Protein AF-A0A964MVF1-F1 (afdb_monomer_lite)

Structure (mmCIF, N/CA/C/O backbone):
data_AF-A0A964MVF1-F1
#
_entry.id   AF-A0A964MVF1-F1
#
loop_
_atom_site.group_PDB
_atom_site.id
_atom_site.type_symbol
_atom_site.label_atom_id
_atom_site.label_alt_id
_atom_site.label_comp_id
_atom_site.label_asym_id
_atom_site.label_entity_id
_atom_site.label_seq_id
_atom_site.pdbx_PDB_ins_code
_atom_site.Cartn_x
_atom_site.Cartn_y
_atom_site.Cartn_z
_atom_site.occupancy
_atom_site.B_iso_or_equiv
_atom_site.auth_seq_id
_atom_site.auth_comp_id
_atom_site.auth_asym_id
_atom_site.auth_atom_id
_atom_site.pdbx_PDB_model_num
ATOM 1 N N . PRO A 1 1 ? 2.701 3.172 8.853 1.00 84.75 1 PRO A N 1
ATOM 2 C CA . PRO A 1 1 ? 2.253 3.731 7.546 1.00 84.75 1 PRO A CA 1
ATOM 3 C C . PRO A 1 1 ? 0.883 3.212 7.064 1.00 84.75 1 PRO A C 1
ATOM 5 O O . PRO A 1 1 ? 0.114 4.004 6.530 1.00 84.75 1 PRO A O 1
ATOM 8 N N . ARG A 1 2 ? 0.555 1.929 7.297 1.00 87.69 2 ARG A N 1
ATOM 9 C CA . ARG A 1 2 ? -0.675 1.262 6.821 1.00 87.69 2 ARG A CA 1
ATOM 10 C C . ARG A 1 2 ? -2.008 1.951 7.155 1.00 87.69 2 ARG A C 1
ATOM 12 O O . ARG A 1 2 ? -2.967 1.758 6.420 1.00 87.69 2 ARG A O 1
ATOM 19 N N . ASN A 1 3 ? -2.071 2.790 8.192 1.00 89.12 3 ASN A N 1
ATOM 20 C CA . ASN A 1 3 ? -3.300 3.482 8.620 1.00 89.12 3 ASN A CA 1
ATOM 21 C C . ASN A 1 3 ? -3.740 4.620 7.680 1.00 89.12 3 ASN A C 1
ATOM 23 O O . ASN A 1 3 ? -4.857 5.106 7.804 1.00 89.12 3 ASN A O 1
ATOM 27 N N . VAL A 1 4 ? -2.902 5.027 6.714 1.00 90.62 4 VAL A N 1
ATOM 28 C CA . VAL A 1 4 ? -3.271 6.014 5.681 1.00 90.62 4 VAL A CA 1
ATOM 29 C C . VAL A 1 4 ? -2.957 5.445 4.285 1.00 90.62 4 VAL A C 1
ATOM 31 O O . VAL A 1 4 ? -1.975 5.863 3.662 1.00 90.62 4 VAL A O 1
ATOM 34 N N . PRO A 1 5 ? -3.768 4.490 3.772 1.00 92.12 5 PRO A N 1
ATOM 35 C CA . PRO A 1 5 ? -3.443 3.704 2.577 1.00 92.12 5 PRO A CA 1
ATOM 36 C C . PRO A 1 5 ? -3.130 4.548 1.342 1.00 92.12 5 PRO A C 1
ATOM 38 O O . PRO A 1 5 ? -2.157 4.282 0.645 1.00 92.12 5 PRO A O 1
ATOM 41 N N . ASN A 1 6 ? -3.922 5.594 1.085 1.00 92.25 6 ASN A N 1
ATOM 42 C CA . ASN A 1 6 ? -3.737 6.441 -0.095 1.00 92.25 6 ASN A CA 1
ATOM 43 C C . ASN A 1 6 ? -2.437 7.253 -0.025 1.00 92.25 6 ASN A C 1
ATOM 45 O O . ASN A 1 6 ? -1.729 7.342 -1.021 1.00 92.25 6 ASN A O 1
ATOM 49 N N . ARG A 1 7 ? -2.078 7.790 1.149 1.00 92.88 7 ARG A N 1
ATOM 50 C CA . ARG A 1 7 ? -0.810 8.515 1.335 1.00 92.88 7 ARG A CA 1
ATOM 51 C C . ARG A 1 7 ? 0.385 7.587 1.143 1.00 92.88 7 ARG A C 1
ATOM 53 O O . ARG A 1 7 ? 1.352 7.964 0.492 1.00 92.88 7 ARG A O 1
ATOM 60 N N . THR A 1 8 ? 0.318 6.375 1.690 1.00 94.44 8 THR A N 1
ATOM 61 C CA . THR A 1 8 ? 1.378 5.377 1.508 1.00 94.44 8 THR A CA 1
ATOM 62 C C . THR A 1 8 ? 1.493 4.950 0.048 1.00 94.44 8 THR A C 1
ATOM 64 O O . THR A 1 8 ? 2.598 4.927 -0.480 1.00 94.44 8 THR A O 1
ATOM 67 N N . ALA A 1 9 ? 0.373 4.703 -0.630 1.00 94.81 9 ALA A N 1
ATOM 68 C CA . ALA A 1 9 ? 0.359 4.364 -2.048 1.00 94.81 9 ALA A CA 1
ATOM 69 C C . ALA A 1 9 ? 0.922 5.492 -2.929 1.00 94.81 9 ALA A C 1
ATOM 71 O O . ALA A 1 9 ? 1.708 5.209 -3.830 1.00 94.81 9 ALA A O 1
ATOM 72 N N . LEU A 1 10 ? 0.598 6.760 -2.645 1.00 95.81 10 LEU A N 1
ATOM 73 C CA . LEU A 1 10 ? 1.204 7.913 -3.325 1.00 95.81 10 LEU A CA 1
ATOM 74 C C . LEU A 1 10 ? 2.717 7.982 -3.091 1.00 95.81 10 LEU A C 1
ATOM 76 O O . LEU A 1 10 ? 3.464 8.183 -4.041 1.00 95.81 10 LEU A O 1
ATOM 80 N N . GLY A 1 11 ? 3.175 7.757 -1.856 1.00 96.06 11 GLY A N 1
ATOM 81 C CA . GLY A 1 11 ? 4.605 7.700 -1.546 1.00 96.06 11 GLY A CA 1
ATOM 82 C C . GLY A 1 11 ? 5.333 6.622 -2.352 1.00 96.06 11 GLY A C 1
ATOM 83 O O . GLY A 1 11 ? 6.350 6.908 -2.979 1.00 96.06 11 GLY A O 1
ATOM 84 N N . VAL A 1 12 ? 4.778 5.407 -2.406 1.00 97.56 12 VAL A N 1
ATOM 85 C CA . VAL A 1 12 ? 5.349 4.310 -3.203 1.00 97.56 12 VAL A CA 1
ATOM 86 C C . VAL A 1 12 ? 5.321 4.636 -4.695 1.00 97.56 12 VAL A C 1
ATOM 88 O O . VAL A 1 12 ? 6.316 4.415 -5.369 1.00 97.56 12 VAL A O 1
ATOM 91 N N . THR A 1 13 ? 4.241 5.237 -5.199 1.00 97.62 13 THR A N 1
ATOM 92 C CA . THR A 1 13 ? 4.131 5.680 -6.602 1.00 97.62 13 THR A CA 1
ATOM 93 C C . THR A 1 13 ? 5.274 6.623 -6.978 1.00 97.62 13 THR A C 1
ATOM 95 O O . THR A 1 13 ? 5.930 6.419 -7.998 1.00 97.62 13 THR A O 1
ATOM 98 N N . SER A 1 14 ? 5.546 7.627 -6.138 1.00 97.31 14 SER A N 1
ATOM 99 C CA . SER A 1 14 ? 6.642 8.575 -6.354 1.00 97.31 14 SER A CA 1
ATOM 100 C C . SER A 1 14 ? 8.007 7.891 -6.320 1.00 97.31 14 SER A C 1
ATOM 102 O O . SER A 1 14 ? 8.844 8.164 -7.176 1.00 97.31 14 SER A O 1
ATOM 104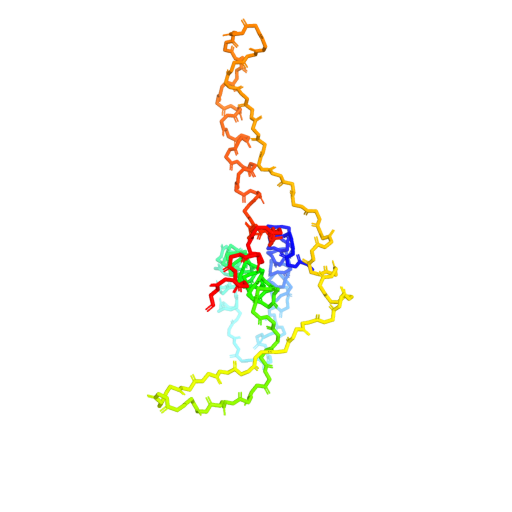 N N . ILE A 1 15 ? 8.228 6.970 -5.376 1.00 97.62 15 ILE A N 1
ATOM 105 C CA . ILE A 1 15 ? 9.475 6.195 -5.293 1.00 97.62 15 ILE A CA 1
ATOM 106 C C . ILE A 1 15 ? 9.656 5.339 -6.552 1.00 97.62 15 ILE A C 1
ATOM 108 O O . ILE A 1 15 ? 10.722 5.366 -7.156 1.00 97.62 15 ILE A O 1
ATOM 112 N N . THR A 1 16 ? 8.616 4.627 -6.994 1.00 97.62 16 THR A N 1
ATOM 113 C CA . THR A 1 16 ? 8.640 3.817 -8.219 1.00 97.62 16 THR A CA 1
ATOM 114 C C . THR A 1 16 ? 8.969 4.667 -9.443 1.00 97.62 16 THR A C 1
ATOM 116 O O . THR A 1 16 ? 9.814 4.278 -10.242 1.00 97.62 16 THR A O 1
ATOM 119 N N . PHE A 1 17 ? 8.355 5.845 -9.574 1.00 97.38 17 PHE A N 1
ATOM 120 C CA . PHE A 1 17 ? 8.660 6.777 -10.657 1.00 97.38 17 PHE A CA 1
ATOM 121 C C . PHE A 1 17 ? 10.131 7.214 -10.640 1.00 97.38 17 PHE A C 1
ATOM 123 O O . PHE A 1 17 ? 10.808 7.135 -11.663 1.00 97.38 17 PHE A O 1
ATOM 130 N N . VAL A 1 18 ? 10.646 7.619 -9.475 1.00 97.75 18 VAL A N 1
ATOM 131 C CA . VAL A 1 18 ? 12.049 8.029 -9.321 1.00 97.75 18 VAL A CA 1
ATOM 132 C C . VAL A 1 18 ? 13.000 6.885 -9.666 1.00 97.75 18 VAL A C 1
ATOM 134 O O . VAL A 1 18 ? 13.967 7.113 -10.385 1.00 97.75 18 VAL A O 1
ATOM 137 N N . LEU A 1 19 ? 12.714 5.659 -9.222 1.00 96.81 19 LEU A N 1
ATOM 138 C CA . LEU A 1 19 ? 13.528 4.486 -9.543 1.00 96.81 19 LEU A CA 1
ATOM 139 C C . LEU A 1 19 ? 13.565 4.209 -11.049 1.00 96.81 19 LEU A C 1
ATOM 141 O O . LEU A 1 19 ? 14.632 3.933 -11.582 1.00 96.81 19 LEU A O 1
ATOM 145 N N . ILE A 1 20 ? 12.436 4.335 -11.750 1.00 96.12 20 ILE A N 1
ATOM 146 C CA . ILE A 1 20 ? 12.385 4.162 -13.210 1.00 96.12 20 ILE A CA 1
ATOM 147 C C . ILE A 1 20 ? 13.220 5.238 -13.913 1.00 96.12 20 ILE A C 1
ATOM 149 O O . ILE A 1 20 ? 14.004 4.919 -14.806 1.00 96.12 20 ILE A O 1
ATOM 153 N N . CYS A 1 21 ? 13.088 6.502 -13.502 1.00 95.19 21 CYS A N 1
ATOM 154 C CA . CYS A 1 21 ? 13.885 7.600 -14.050 1.00 95.19 21 CYS A CA 1
ATOM 155 C C . CYS A 1 21 ? 15.383 7.413 -13.779 1.00 95.19 21 CYS A C 1
ATOM 157 O O . CYS A 1 21 ? 16.196 7.659 -14.665 1.00 95.19 21 CYS A O 1
ATOM 159 N N . LEU A 1 22 ? 15.743 6.939 -12.584 1.00 94.69 22 LEU A N 1
ATOM 160 C CA . LEU A 1 22 ? 17.123 6.653 -12.200 1.00 94.69 22 LEU A CA 1
ATOM 161 C C . LEU A 1 22 ? 17.714 5.510 -13.036 1.00 94.69 22 LEU A C 1
ATOM 163 O O . LEU A 1 22 ? 18.801 5.660 -13.583 1.00 94.69 22 LEU A O 1
ATOM 167 N N . ILE A 1 23 ? 16.974 4.407 -13.189 1.00 91.88 23 ILE A N 1
ATOM 168 C CA . ILE A 1 23 ? 17.341 3.276 -14.055 1.00 91.88 23 ILE A CA 1
ATOM 169 C C . ILE A 1 23 ? 17.563 3.759 -15.490 1.00 91.88 23 ILE A C 1
ATOM 171 O O . ILE A 1 23 ? 18.553 3.402 -16.119 1.00 91.88 23 ILE A O 1
ATOM 175 N N . ASN A 1 24 ? 16.673 4.613 -15.999 1.00 92.56 24 ASN A N 1
ATOM 176 C CA . ASN A 1 24 ? 16.810 5.164 -17.340 1.00 92.56 24 ASN A CA 1
ATOM 177 C C . ASN A 1 24 ? 18.010 6.118 -17.481 1.00 92.56 24 ASN A C 1
ATOM 179 O O . ASN A 1 24 ? 18.609 6.172 -18.547 1.00 92.56 24 ASN A O 1
ATOM 183 N N . GLY A 1 25 ? 18.362 6.864 -16.430 1.00 91.31 25 GLY A N 1
ATOM 184 C CA . GLY A 1 25 ? 19.550 7.722 -16.414 1.00 91.31 25 GLY A CA 1
ATOM 185 C C . GLY A 1 25 ? 20.871 6.945 -16.385 1.00 91.31 25 GLY A C 1
ATOM 186 O O . GLY A 1 25 ? 21.879 7.458 -16.852 1.00 91.31 25 GLY A O 1
ATOM 187 N N . GLY A 1 26 ? 20.863 5.713 -15.867 1.00 91.75 26 GLY A N 1
ATOM 188 C CA . GLY A 1 26 ? 22.003 4.786 -15.861 1.00 91.75 26 GLY A CA 1
ATOM 189 C C . GLY A 1 26 ? 21.945 3.719 -16.960 1.00 91.75 26 GLY A C 1
ATOM 190 O O . GLY A 1 26 ? 22.520 2.643 -16.790 1.00 91.75 26 GLY A O 1
ATOM 191 N N . ASN A 1 27 ? 21.225 3.975 -18.054 1.00 91.62 27 ASN A N 1
ATOM 192 C CA . ASN A 1 27 ? 20.995 3.007 -19.129 1.00 91.62 27 ASN A CA 1
ATOM 193 C C . ASN A 1 27 ? 22.292 2.449 -19.747 1.00 91.62 27 ASN A C 1
ATOM 195 O O . ASN A 1 27 ? 22.337 1.257 -20.034 1.00 91.62 27 ASN A O 1
ATOM 199 N N . ASP A 1 28 ? 23.342 3.256 -19.893 1.00 88.56 28 ASP A N 1
ATOM 200 C CA . ASP A 1 28 ? 24.623 2.826 -20.470 1.00 88.56 28 ASP A CA 1
ATOM 201 C C . ASP A 1 28 ? 25.351 1.810 -19.576 1.00 88.56 28 ASP A C 1
ATOM 203 O O . ASP A 1 28 ? 25.870 0.806 -20.056 1.00 88.56 28 ASP A O 1
ATOM 207 N N . ILE A 1 29 ? 25.332 2.031 -18.258 1.00 90.44 29 ILE A N 1
ATOM 208 C CA . ILE A 1 29 ? 25.918 1.120 -17.260 1.00 90.44 29 ILE A CA 1
ATOM 209 C C . ILE A 1 29 ? 25.123 -0.191 -17.220 1.00 90.44 29 ILE A C 1
ATOM 211 O O . ILE A 1 29 ? 25.687 -1.279 -17.140 1.00 90.44 29 ILE A O 1
ATOM 215 N N . LEU A 1 30 ? 23.795 -0.111 -17.310 1.00 88.19 30 LEU A N 1
ATOM 216 C CA . LEU A 1 30 ? 22.949 -1.301 -17.374 1.00 88.19 30 LEU A CA 1
ATOM 217 C C . LEU A 1 30 ? 23.164 -2.092 -18.669 1.00 88.19 30 LEU A C 1
ATOM 219 O O . LEU A 1 30 ? 23.179 -3.319 -18.631 1.00 88.19 30 LEU A O 1
ATOM 223 N N . ALA A 1 31 ? 23.357 -1.409 -19.796 1.00 90.62 31 ALA A N 1
ATOM 224 C CA . ALA A 1 31 ? 23.627 -2.052 -21.075 1.00 90.62 31 ALA A CA 1
ATOM 225 C C . ALA A 1 31 ? 24.937 -2.854 -21.039 1.00 90.62 31 ALA A C 1
ATOM 227 O O . ALA A 1 31 ? 24.962 -3.992 -21.499 1.00 90.62 31 ALA A O 1
ATOM 228 N N . THR A 1 32 ? 26.001 -2.298 -20.450 1.00 91.12 32 THR A N 1
ATOM 229 C CA . THR A 1 32 ? 27.321 -2.949 -20.398 1.00 91.12 32 THR A CA 1
ATOM 230 C C . THR A 1 32 ? 27.426 -4.063 -19.359 1.00 91.12 32 THR A C 1
ATOM 232 O O . THR A 1 32 ? 28.143 -5.027 -19.596 1.00 91.12 32 THR A O 1
ATOM 235 N N . HIS A 1 33 ? 26.734 -3.966 -18.219 1.00 91.44 33 HIS A N 1
ATOM 236 C CA . HIS A 1 33 ? 26.803 -4.994 -17.170 1.00 91.44 33 HIS A CA 1
ATOM 237 C C . HIS A 1 33 ? 25.836 -6.164 -17.363 1.00 91.44 33 HIS A C 1
ATOM 239 O O . HIS A 1 33 ? 26.084 -7.240 -16.822 1.00 91.44 33 HIS A O 1
ATOM 245 N N . PHE A 1 34 ? 24.728 -5.954 -18.078 1.00 88.88 34 PHE A N 1
ATOM 246 C CA . PHE A 1 34 ? 23.696 -6.975 -18.287 1.00 88.88 34 PHE A CA 1
ATOM 247 C C . PHE A 1 34 ? 23.607 -7.457 -19.741 1.00 88.88 34 PHE A C 1
ATOM 249 O O . PHE A 1 34 ? 22.665 -8.175 -20.072 1.00 88.88 34 PHE A O 1
ATOM 256 N N . ASP A 1 35 ? 24.550 -7.055 -20.602 1.00 88.81 35 ASP A N 1
ATOM 257 C CA . ASP A 1 35 ? 24.591 -7.396 -22.033 1.00 88.81 35 ASP A CA 1
ATOM 258 C C . ASP A 1 35 ? 23.260 -7.107 -22.762 1.00 88.81 35 ASP A C 1
ATOM 260 O O . ASP A 1 35 ? 22.814 -7.844 -23.646 1.00 88.81 35 ASP A O 1
ATOM 264 N N . LEU A 1 36 ? 22.589 -6.017 -22.372 1.00 88.50 36 LEU A N 1
ATOM 265 C CA . LEU A 1 36 ? 21.305 -5.587 -22.930 1.00 88.50 36 LEU A CA 1
ATOM 266 C C . LEU A 1 36 ? 21.508 -4.496 -23.978 1.00 88.50 36 LEU A C 1
ATOM 268 O O . LEU A 1 36 ? 22.359 -3.619 -23.841 1.00 88.50 36 LEU A O 1
ATOM 272 N N . SER A 1 37 ? 20.650 -4.468 -25.000 1.00 90.56 37 SER A N 1
ATOM 273 C CA . SER A 1 37 ? 20.655 -3.332 -25.921 1.00 90.56 37 SER A CA 1
ATOM 274 C C . SER A 1 37 ? 20.066 -2.082 -25.258 1.00 90.56 37 SER A C 1
ATOM 276 O O . SER A 1 37 ? 19.038 -2.131 -24.575 1.00 90.56 37 SER A O 1
ATOM 278 N N . ILE A 1 38 ? 20.661 -0.923 -25.547 1.00 88.38 38 ILE A N 1
ATOM 279 C CA . ILE A 1 38 ? 20.156 0.385 -25.093 1.00 88.38 38 ILE A CA 1
ATOM 280 C C . ILE A 1 38 ? 18.697 0.583 -25.534 1.00 88.38 38 ILE A C 1
ATOM 282 O O . ILE A 1 38 ? 17.868 1.079 -24.772 1.00 88.38 38 ILE A O 1
ATOM 286 N N . ASN A 1 39 ? 18.349 0.123 -26.741 1.00 90.31 39 ASN A N 1
ATOM 287 C CA . ASN A 1 39 ? 16.983 0.192 -27.259 1.00 90.31 39 ASN A CA 1
ATOM 288 C C . ASN A 1 39 ? 15.984 -0.592 -26.397 1.00 90.31 39 ASN A C 1
ATOM 290 O O . ASN A 1 39 ? 14.880 -0.099 -26.164 1.00 90.31 39 ASN A O 1
ATOM 294 N N . GLN A 1 40 ? 16.352 -1.776 -25.893 1.00 90.62 40 GLN A N 1
ATOM 295 C CA . GLN A 1 40 ? 15.494 -2.541 -24.982 1.00 90.62 40 GLN A CA 1
ATOM 296 C C . GLN A 1 40 ? 15.252 -1.778 -23.678 1.00 90.62 40 GLN A C 1
ATOM 298 O O . GLN A 1 40 ? 14.103 -1.649 -23.256 1.00 90.62 40 GLN A O 1
ATOM 303 N N . ILE A 1 41 ? 16.308 -1.222 -23.077 1.00 91.25 41 ILE A N 1
ATOM 304 C CA . ILE A 1 41 ? 16.215 -0.456 -21.825 1.00 91.25 41 ILE A CA 1
ATOM 305 C C . ILE A 1 41 ? 15.334 0.784 -22.022 1.00 91.25 41 ILE A C 1
ATOM 307 O O . ILE A 1 41 ? 14.469 1.072 -21.193 1.00 91.25 41 ILE A O 1
ATOM 311 N N . MET A 1 42 ? 15.487 1.475 -23.154 1.00 91.69 42 MET A N 1
ATOM 312 C CA . MET A 1 42 ? 14.694 2.659 -23.468 1.00 91.69 42 MET A CA 1
ATOM 313 C C . MET A 1 42 ? 13.211 2.353 -23.686 1.00 91.69 42 MET A C 1
ATOM 315 O O . MET A 1 42 ? 12.346 3.100 -23.229 1.00 91.69 42 MET A O 1
ATOM 319 N N . TRP A 1 43 ? 12.884 1.274 -24.396 1.00 94.38 43 TRP A N 1
ATOM 320 C CA . TRP A 1 43 ? 11.489 0.865 -24.558 1.00 94.38 43 TRP A CA 1
ATOM 321 C C . TRP A 1 43 ? 10.881 0.405 -23.235 1.00 94.38 43 TRP A C 1
ATOM 323 O O . TRP A 1 43 ? 9.749 0.777 -22.919 1.00 94.38 43 TRP A O 1
ATOM 333 N N . PHE A 1 44 ? 11.648 -0.332 -22.431 1.00 93.88 44 PHE A N 1
ATOM 334 C CA . PHE A 1 44 ? 11.231 -0.743 -21.098 1.00 93.88 44 PHE A CA 1
ATOM 335 C C . PHE A 1 44 ? 10.911 0.459 -20.208 1.00 93.88 44 PHE A C 1
ATOM 337 O O . PHE A 1 44 ? 9.831 0.495 -19.619 1.00 93.88 44 PHE A O 1
ATOM 344 N N . SER A 1 45 ? 11.789 1.461 -20.126 1.00 94.44 45 SER A N 1
ATOM 345 C CA . SER A 1 45 ? 11.572 2.635 -19.271 1.00 94.44 45 SER A CA 1
ATOM 346 C C . SER A 1 45 ? 10.364 3.464 -19.719 1.00 94.44 45 SER A C 1
ATOM 348 O O . SER A 1 45 ? 9.556 3.873 -18.881 1.00 94.44 45 SER A O 1
ATOM 350 N N . ARG A 1 46 ? 10.175 3.633 -21.036 1.00 95.19 46 ARG A N 1
ATOM 351 C CA . ARG A 1 46 ? 9.019 4.326 -21.633 1.00 95.19 46 ARG A CA 1
ATOM 352 C C . ARG A 1 46 ? 7.691 3.678 -21.276 1.00 95.19 46 ARG A C 1
ATOM 354 O O . ARG A 1 46 ? 6.732 4.384 -20.999 1.00 95.19 46 ARG A O 1
ATOM 361 N N . ILE A 1 47 ? 7.621 2.351 -21.293 1.00 96.81 47 ILE A N 1
ATOM 362 C CA . ILE A 1 47 ? 6.402 1.625 -20.918 1.00 96.81 47 ILE A CA 1
ATOM 363 C C . ILE A 1 47 ? 6.228 1.661 -19.393 1.00 96.81 47 ILE A C 1
ATOM 365 O O . ILE A 1 47 ? 5.156 1.980 -18.874 1.00 96.81 47 ILE A O 1
ATOM 369 N N . SER A 1 48 ? 7.312 1.393 -18.668 1.00 95.94 48 SER A N 1
ATOM 370 C CA . SER A 1 48 ? 7.351 1.317 -17.209 1.00 95.94 48 SER A CA 1
ATOM 371 C C . SER A 1 48 ? 6.857 2.589 -16.537 1.00 95.94 48 SER A C 1
ATOM 373 O O . SER A 1 48 ? 6.057 2.503 -15.612 1.00 95.94 48 SER A O 1
ATOM 375 N N . ILE A 1 49 ? 7.267 3.767 -17.010 1.00 96.31 49 ILE A N 1
ATOM 376 C CA . ILE A 1 49 ? 6.933 5.047 -16.369 1.00 96.31 49 ILE A CA 1
ATOM 377 C C . ILE A 1 49 ? 5.421 5.315 -16.305 1.00 96.31 49 ILE A C 1
ATOM 379 O O . ILE A 1 49 ? 4.956 5.991 -15.390 1.00 96.31 49 ILE A O 1
ATOM 383 N N . PHE A 1 50 ? 4.645 4.750 -17.234 1.00 96.50 50 PHE A N 1
ATOM 384 C CA . PHE A 1 50 ? 3.189 4.890 -17.262 1.00 96.50 50 PHE A CA 1
ATOM 385 C C . PHE A 1 50 ? 2.459 3.723 -16.594 1.00 96.50 50 PHE A C 1
ATOM 387 O O . PHE A 1 50 ? 1.364 3.923 -16.077 1.00 96.50 50 PHE A O 1
ATOM 394 N N . ILE A 1 51 ? 3.037 2.518 -16.586 1.00 97.69 51 ILE A N 1
ATOM 395 C CA . ILE A 1 51 ? 2.367 1.313 -16.070 1.00 97.69 51 ILE A CA 1
ATOM 396 C C . ILE A 1 51 ? 2.717 1.040 -14.605 1.00 97.69 51 ILE A C 1
ATOM 398 O O . ILE A 1 51 ? 1.825 0.809 -13.785 1.00 97.69 51 ILE A O 1
ATOM 402 N N . LEU A 1 52 ? 4.004 1.060 -14.256 1.00 97.38 52 LEU A N 1
ATOM 403 C CA . LEU A 1 52 ? 4.480 0.649 -12.935 1.00 97.38 52 LEU A CA 1
ATOM 404 C C . LEU A 1 52 ? 4.004 1.575 -11.807 1.00 97.38 52 LEU A C 1
ATOM 406 O O . LEU A 1 52 ? 3.573 1.034 -10.790 1.00 97.38 52 LEU A O 1
ATOM 410 N N . PRO A 1 53 ? 4.000 2.919 -11.929 1.00 97.56 53 PRO A N 1
ATOM 411 C CA . PRO A 1 53 ? 3.534 3.766 -10.832 1.00 97.56 53 PRO A CA 1
ATOM 412 C C . PRO A 1 53 ? 2.037 3.582 -10.500 1.00 97.56 53 PRO A C 1
ATOM 414 O O . PRO A 1 53 ? 1.728 3.350 -9.328 1.00 97.56 53 PRO A O 1
ATOM 417 N N . PRO A 1 54 ? 1.089 3.584 -11.466 1.00 97.44 54 PRO A N 1
ATOM 418 C CA . PRO A 1 54 ? -0.312 3.272 -11.166 1.00 97.44 54 PRO A CA 1
ATOM 419 C C . PRO A 1 54 ? -0.511 1.859 -10.609 1.00 97.44 54 PRO A C 1
ATOM 421 O O . PRO A 1 54 ? -1.319 1.659 -9.699 1.00 97.44 54 PRO A O 1
ATOM 424 N N . LEU A 1 55 ? 0.241 0.876 -11.112 1.00 97.81 55 LEU A N 1
ATOM 425 C CA . LEU A 1 55 ? 0.190 -0.490 -10.600 1.00 97.81 55 LEU A CA 1
ATOM 426 C C . LEU A 1 55 ? 0.669 -0.555 -9.141 1.00 97.81 55 LEU A C 1
ATOM 428 O O . LEU A 1 55 ? -0.016 -1.120 -8.285 1.00 97.81 55 LEU A O 1
ATOM 432 N N . ALA A 1 56 ? 1.796 0.089 -8.833 1.00 97.44 56 ALA A N 1
ATOM 433 C CA . ALA A 1 56 ? 2.350 0.179 -7.489 1.00 97.44 56 ALA A CA 1
ATOM 434 C C . ALA A 1 56 ? 1.378 0.867 -6.519 1.00 97.44 56 ALA A C 1
ATOM 436 O O . ALA A 1 56 ? 1.229 0.414 -5.381 1.00 97.44 56 ALA A O 1
ATOM 437 N N . PHE A 1 57 ? 0.650 1.896 -6.970 1.00 97.00 57 PHE A N 1
ATOM 438 C CA . PHE A 1 57 ? -0.413 2.527 -6.188 1.00 97.00 57 PHE A CA 1
ATOM 439 C C . PHE A 1 57 ? -1.492 1.515 -5.777 1.00 97.00 57 PHE A C 1
ATOM 441 O O . PHE A 1 57 ? -1.829 1.397 -4.594 1.00 97.00 57 PHE A O 1
ATOM 448 N N . VAL A 1 58 ? -2.037 0.770 -6.746 1.00 96.12 58 VAL A N 1
ATOM 449 C CA . VAL A 1 58 ? -3.129 -0.185 -6.508 1.00 96.12 58 VAL A CA 1
ATOM 450 C C . VAL A 1 58 ? -2.676 -1.310 -5.583 1.00 96.12 58 VAL A C 1
ATOM 452 O O . VAL A 1 58 ? -3.371 -1.610 -4.608 1.00 96.12 58 VAL A O 1
ATOM 455 N N . ILE A 1 59 ? -1.503 -1.891 -5.846 1.00 97.25 59 ILE A N 1
ATOM 456 C CA . ILE A 1 59 ? -0.931 -2.970 -5.033 1.00 97.25 59 ILE A CA 1
ATOM 457 C C . ILE A 1 59 ? -0.701 -2.481 -3.601 1.00 97.25 59 ILE A C 1
ATOM 459 O O . ILE A 1 59 ? -1.199 -3.085 -2.653 1.00 97.25 59 ILE A O 1
ATOM 463 N N . THR A 1 60 ? -0.037 -1.337 -3.428 1.00 96.56 60 THR A N 1
ATOM 464 C CA . THR A 1 60 ? 0.266 -0.786 -2.098 1.00 96.56 60 THR A CA 1
ATOM 465 C C . THR A 1 60 ? -1.003 -0.493 -1.309 1.00 96.56 60 THR A C 1
ATOM 467 O O . THR A 1 60 ? -1.094 -0.819 -0.123 1.00 96.56 60 THR A O 1
ATOM 470 N N . LYS A 1 61 ? -2.020 0.087 -1.959 1.00 94.94 61 LYS A N 1
ATOM 471 C CA . LYS A 1 61 ? -3.309 0.355 -1.318 1.00 94.94 61 LYS A CA 1
ATOM 472 C C . LYS A 1 61 ? -3.983 -0.940 -0.861 1.00 94.94 61 LYS A C 1
ATOM 474 O O . LYS A 1 61 ? -4.489 -0.993 0.259 1.00 94.94 61 LYS A O 1
ATOM 479 N N . ARG A 1 62 ? -3.976 -1.986 -1.695 1.00 94.88 62 ARG A N 1
ATOM 480 C CA . ARG A 1 62 ? -4.541 -3.304 -1.357 1.00 94.88 62 ARG A CA 1
ATOM 481 C C . ARG A 1 62 ? -3.800 -3.953 -0.189 1.00 94.88 62 ARG A C 1
ATOM 483 O O . ARG A 1 62 ? -4.461 -4.427 0.730 1.00 94.88 62 ARG A O 1
ATOM 490 N N . LEU A 1 63 ? -2.469 -3.896 -0.180 1.00 95.94 63 LEU A N 1
ATOM 491 C CA . LEU A 1 63 ? -1.645 -4.408 0.917 1.00 95.94 63 LEU A CA 1
ATOM 492 C C . LEU A 1 63 ? -1.925 -3.672 2.230 1.00 95.94 63 LEU A C 1
ATOM 494 O O . LEU A 1 63 ? -2.143 -4.315 3.251 1.00 95.94 63 LEU A O 1
ATOM 498 N N . CYS A 1 64 ? -2.009 -2.337 2.213 1.00 95.06 64 CYS A N 1
ATOM 499 C CA . CYS A 1 64 ? -2.339 -1.563 3.413 1.00 95.06 64 CYS A CA 1
ATOM 500 C C . CYS A 1 64 ? -3.701 -1.963 3.995 1.00 95.06 64 CYS A C 1
ATOM 502 O O . CYS A 1 64 ? -3.814 -2.145 5.203 1.00 95.06 64 CYS A O 1
ATOM 504 N N . LEU A 1 65 ? -4.721 -2.130 3.147 1.00 93.69 65 LEU A N 1
ATOM 505 C CA . LEU A 1 65 ? -6.048 -2.572 3.583 1.00 93.69 65 LEU A CA 1
ATOM 506 C C . LEU A 1 65 ? -6.037 -4.015 4.098 1.00 93.69 65 LEU A C 1
ATOM 508 O O . LEU A 1 65 ? -6.722 -4.311 5.068 1.00 93.69 65 LEU A O 1
ATOM 512 N N . SER A 1 66 ? -5.254 -4.905 3.484 1.00 94.25 66 SER A N 1
ATOM 513 C CA . SER A 1 66 ? -5.093 -6.281 3.965 1.00 94.25 66 SER A CA 1
ATOM 514 C C . SER A 1 66 ? -4.453 -6.321 5.349 1.00 94.25 66 SER A C 1
ATOM 516 O O . SER A 1 66 ? -4.933 -7.031 6.223 1.00 94.25 66 SER A O 1
ATOM 518 N N . LEU A 1 67 ? -3.418 -5.508 5.574 1.00 94.00 67 LEU A N 1
ATOM 519 C CA . LEU A 1 67 ? -2.771 -5.391 6.879 1.00 94.00 67 LEU A CA 1
ATOM 520 C C . LEU A 1 67 ? -3.729 -4.848 7.944 1.00 94.00 67 LEU A C 1
ATOM 522 O O . LEU A 1 67 ? -3.702 -5.326 9.069 1.00 94.00 67 LEU A O 1
ATOM 526 N N . GLN A 1 68 ? -4.594 -3.893 7.591 1.00 92.94 68 GLN A N 1
ATOM 527 C CA . GLN A 1 68 ? -5.619 -3.397 8.514 1.00 92.94 68 GLN A CA 1
ATOM 528 C C . GLN A 1 68 ? -6.663 -4.467 8.868 1.00 92.94 68 GLN A C 1
ATOM 530 O O . GLN A 1 68 ? -7.167 -4.464 9.986 1.00 92.94 68 GLN A O 1
ATOM 535 N N . ARG A 1 69 ? -7.005 -5.369 7.935 1.00 92.62 69 ARG A N 1
ATOM 536 C CA . ARG A 1 69 ? -7.896 -6.503 8.232 1.00 92.62 69 ARG A CA 1
ATOM 537 C C . ARG A 1 69 ? -7.235 -7.478 9.192 1.00 92.62 69 ARG A C 1
ATOM 539 O O . ARG A 1 69 ? -7.820 -7.756 10.222 1.00 92.62 69 ARG A O 1
ATOM 546 N N . ALA A 1 70 ? -5.991 -7.864 8.917 1.00 91.19 70 ALA A N 1
ATOM 547 C CA . ALA A 1 70 ? -5.229 -8.729 9.812 1.00 91.19 70 ALA A CA 1
ATOM 548 C C . ALA A 1 70 ? -5.100 -8.129 11.225 1.00 91.19 70 ALA A C 1
ATOM 550 O O . ALA A 1 70 ? -5.236 -8.838 12.214 1.00 91.19 70 ALA A O 1
ATOM 551 N N . ASP A 1 71 ? -4.900 -6.811 11.343 1.00 92.00 71 ASP A N 1
ATOM 552 C CA . ASP A 1 71 ? -4.904 -6.143 12.650 1.00 92.00 71 ASP A CA 1
ATOM 553 C C . ASP A 1 71 ? -6.263 -6.205 13.346 1.00 92.00 71 ASP A C 1
ATOM 555 O O . ASP A 1 71 ? -6.320 -6.342 14.566 1.00 92.00 71 ASP A O 1
ATOM 559 N N . ARG A 1 72 ? -7.356 -6.064 12.587 1.00 90.56 72 ARG A N 1
ATOM 560 C CA . ARG A 1 72 ? -8.715 -6.180 13.119 1.00 90.56 72 ARG A CA 1
ATOM 561 C C . ARG A 1 72 ? -8.970 -7.601 13.612 1.00 90.56 72 ARG A C 1
ATOM 563 O O . ARG A 1 72 ? -9.446 -7.761 14.727 1.00 90.56 72 ARG A O 1
ATOM 570 N N . ASP A 1 73 ? -8.596 -8.602 12.828 1.00 89.44 73 ASP A N 1
ATOM 571 C CA . ASP A 1 73 ? -8.766 -10.009 13.185 1.00 89.44 73 ASP A CA 1
ATOM 572 C C . ASP A 1 73 ? -7.962 -10.349 14.446 1.00 89.44 73 ASP A C 1
ATOM 574 O O . ASP A 1 73 ? -8.492 -10.992 15.347 1.00 89.44 73 ASP A O 1
ATOM 578 N N . LEU A 1 74 ? -6.749 -9.803 14.577 1.00 89.94 74 LEU A N 1
ATOM 579 C CA . LEU A 1 74 ? -5.914 -9.926 15.775 1.00 89.94 74 LEU A CA 1
ATOM 580 C C . LEU A 1 74 ? -6.543 -9.285 17.025 1.00 89.94 74 LEU A C 1
ATOM 582 O O . LEU A 1 74 ? -6.349 -9.763 18.142 1.00 89.94 74 LEU A O 1
ATOM 586 N N . LEU A 1 75 ? -7.253 -8.165 16.857 1.00 89.56 75 LEU A N 1
ATOM 587 C CA . LEU A 1 75 ? -7.968 -7.492 17.945 1.00 89.56 75 LEU A CA 1
ATOM 588 C C . LEU A 1 75 ? -9.207 -8.280 18.391 1.00 89.56 75 LEU A C 1
ATOM 590 O O . LEU A 1 75 ? -9.537 -8.238 19.573 1.00 89.56 75 LEU A O 1
ATOM 594 N N . LEU A 1 76 ? -9.879 -8.941 17.446 1.00 88.50 76 LEU A N 1
ATOM 595 C CA . LEU A 1 76 ? -11.118 -9.685 17.660 1.00 88.50 76 LEU A CA 1
ATOM 596 C C . LEU A 1 76 ? -10.865 -11.083 18.236 1.00 88.50 76 LEU A C 1
ATOM 598 O O . LEU A 1 76 ? -11.497 -11.460 19.215 1.00 88.50 76 LEU A O 1
ATOM 602 N N . HIS A 1 77 ? -9.916 -11.826 17.668 1.00 86.00 77 HIS A N 1
ATOM 603 C CA . HIS A 1 77 ? -9.690 -13.234 18.006 1.00 86.00 77 HIS A CA 1
ATOM 604 C C . HIS A 1 77 ? -8.487 -13.439 18.931 1.00 86.00 77 HIS A C 1
ATOM 606 O O . HIS A 1 77 ? -8.408 -14.451 19.614 1.00 86.00 77 HIS A O 1
ATOM 612 N N . GLY A 1 78 ? -7.563 -12.477 19.008 1.00 86.12 78 GLY A N 1
ATOM 613 C CA . GLY A 1 78 ? -6.298 -12.634 19.727 1.00 86.12 78 GLY A CA 1
ATOM 614 C C . GLY A 1 78 ? -5.168 -13.141 18.828 1.00 86.12 78 GLY A C 1
ATOM 615 O O . GLY A 1 78 ? -5.296 -13.199 17.609 1.00 86.12 78 GLY A O 1
ATOM 616 N N . MET A 1 79 ? -4.015 -13.439 19.425 1.00 87.19 79 MET A N 1
ATOM 617 C CA . MET A 1 79 ? -2.857 -13.989 18.716 1.00 87.19 79 MET A CA 1
ATOM 618 C C . MET A 1 79 ? -2.984 -15.500 18.540 1.00 87.19 79 MET A C 1
ATOM 620 O O . MET A 1 79 ? -3.219 -16.219 19.509 1.00 87.19 79 MET A O 1
ATOM 624 N N . GLU A 1 80 ? -2.737 -15.952 17.315 1.00 85.81 80 GLU A N 1
ATOM 625 C CA . GLU A 1 80 ? -2.508 -17.353 16.958 1.00 85.81 80 GLU A CA 1
ATOM 626 C C . GLU A 1 80 ? -1.316 -17.906 17.760 1.00 85.81 80 GLU A C 1
ATOM 628 O O . GLU A 1 80 ? -0.219 -17.338 17.736 1.00 85.81 80 GLU A O 1
ATOM 633 N N . THR A 1 81 ? -1.528 -18.993 18.509 1.00 85.56 81 THR A N 1
ATOM 634 C CA . THR A 1 81 ? -0.456 -19.660 19.275 1.00 85.56 81 THR A CA 1
ATOM 635 C C . THR A 1 81 ? 0.175 -20.824 18.515 1.00 85.56 81 THR A C 1
ATOM 637 O O . THR A 1 81 ? 1.198 -21.353 18.950 1.00 85.56 81 THR A O 1
ATOM 640 N N . GLY A 1 82 ? -0.438 -21.271 17.411 1.00 85.81 82 GLY A N 1
ATOM 641 C CA . GLY A 1 82 ? -0.054 -22.493 16.708 1.00 85.81 82 GLY A CA 1
ATOM 642 C C . GLY A 1 82 ? -0.413 -23.783 17.456 1.00 85.81 82 GLY A C 1
ATOM 643 O O . GLY A 1 82 ? -0.050 -24.873 17.009 1.00 85.81 82 GLY A O 1
ATOM 644 N N . ARG A 1 83 ? -1.122 -23.703 18.594 1.00 86.25 83 ARG A N 1
ATOM 645 C CA . ARG A 1 83 ? -1.592 -24.876 19.342 1.00 86.25 83 ARG A CA 1
ATOM 646 C C . ARG A 1 83 ? -2.996 -25.268 18.890 1.00 86.25 83 ARG A C 1
ATOM 648 O O . ARG A 1 83 ? -3.981 -24.636 19.270 1.00 86.25 83 ARG A O 1
ATOM 655 N N . LEU A 1 84 ? -3.074 -26.370 18.149 1.00 88.00 84 LEU A N 1
ATOM 656 C CA . LEU A 1 84 ? -4.331 -27.006 17.761 1.00 88.00 84 LEU A CA 1
ATOM 657 C C . LEU A 1 84 ? -4.793 -27.973 18.854 1.00 88.00 84 LEU A C 1
ATOM 659 O O . LEU A 1 84 ? -4.078 -28.913 19.205 1.00 88.00 84 LEU A O 1
ATOM 663 N N . VAL A 1 85 ? -5.996 -27.756 19.380 1.00 87.94 85 VAL A N 1
ATOM 664 C CA . VAL A 1 85 ? -6.639 -28.657 20.342 1.00 87.94 85 VAL A CA 1
ATOM 665 C C . VAL A 1 85 ? -7.792 -29.367 19.650 1.00 87.94 85 VAL A C 1
ATOM 667 O O . VAL A 1 85 ? -8.623 -28.739 18.996 1.00 87.94 85 VAL A O 1
ATOM 670 N N . ARG A 1 86 ? -7.836 -30.695 19.792 1.00 91.81 86 ARG A N 1
ATOM 671 C CA . ARG A 1 86 ? -8.950 -31.505 19.303 1.00 91.81 86 ARG A CA 1
ATOM 672 C C . ARG A 1 86 ? -10.035 -31.575 20.371 1.00 91.81 86 ARG A C 1
ATOM 674 O O . ARG A 1 86 ? -9.790 -32.071 21.469 1.00 91.81 86 ARG A O 1
ATOM 681 N N . MET A 1 87 ? -11.225 -31.102 20.034 1.00 89.94 87 MET A N 1
ATOM 682 C CA . MET A 1 87 ? -12.397 -31.138 20.898 1.00 89.94 87 MET A CA 1
ATOM 683 C C . MET A 1 87 ? -12.960 -32.565 20.998 1.00 89.94 87 MET A C 1
ATOM 685 O O . MET A 1 87 ? -12.759 -33.373 20.084 1.00 89.94 87 MET A O 1
ATOM 689 N N . PRO A 1 88 ? -13.717 -32.895 22.062 1.00 90.12 88 PRO A N 1
ATOM 690 C CA . PRO A 1 88 ? -14.393 -34.191 22.185 1.00 90.12 88 PRO A CA 1
ATOM 691 C C . PRO A 1 88 ? -15.366 -34.494 21.033 1.00 90.12 88 PRO A C 1
ATOM 693 O O . PRO A 1 88 ? -15.599 -35.656 20.718 1.00 90.12 88 PRO A O 1
ATOM 696 N N . SER A 1 89 ? -15.891 -33.455 20.373 1.00 88.50 89 SER A N 1
ATOM 697 C CA . SER A 1 89 ? -16.711 -33.538 19.154 1.00 88.50 89 SER A CA 1
ATOM 698 C C . SER A 1 89 ? -15.924 -33.951 17.901 1.00 88.50 89 SER A C 1
ATOM 700 O O . SER A 1 89 ? -16.522 -34.281 16.882 1.00 88.50 89 SER A O 1
ATOM 702 N N . GLY A 1 90 ? -14.588 -33.951 17.962 1.00 88.88 90 GLY A N 1
ATOM 703 C CA . GLY A 1 90 ? -13.695 -34.270 16.850 1.00 88.88 90 GLY A CA 1
ATOM 704 C C . GLY A 1 90 ? -13.180 -33.059 16.067 1.00 88.88 90 GLY A C 1
ATOM 705 O O . GLY A 1 90 ? -12.296 -33.246 15.232 1.00 88.88 90 GLY A O 1
ATOM 706 N N . GLU A 1 91 ? -13.675 -31.852 16.352 1.00 89.50 91 GLU A N 1
ATOM 707 C CA . GLU A 1 91 ? -13.242 -30.595 15.727 1.00 89.50 91 GLU A CA 1
ATOM 708 C C . GLU A 1 91 ? -11.851 -30.160 16.207 1.00 89.50 91 GLU A C 1
ATOM 710 O O . GLU A 1 91 ? -11.454 -30.454 17.335 1.00 89.50 91 GLU A O 1
ATOM 715 N N . PHE A 1 92 ? -11.110 -29.443 15.361 1.00 88.12 92 PHE A N 1
ATOM 716 C CA . PHE A 1 92 ? -9.821 -28.848 15.717 1.00 88.12 92 PHE A CA 1
ATOM 717 C C . PHE A 1 92 ? -9.982 -27.339 15.864 1.00 88.12 92 PHE A C 1
ATOM 719 O O . PHE A 1 92 ? -10.393 -26.672 14.918 1.00 88.12 92 PHE A O 1
ATOM 726 N N . VAL A 1 93 ? -9.631 -26.811 17.035 1.00 86.12 93 VAL A N 1
ATOM 727 C CA . VAL A 1 93 ? -9.683 -25.377 17.334 1.00 86.12 93 VAL A CA 1
ATOM 728 C C . VAL A 1 93 ? -8.275 -24.884 17.629 1.00 86.12 93 VAL A C 1
ATOM 730 O O . VAL A 1 93 ? -7.537 -25.501 18.403 1.00 86.12 93 VAL A O 1
ATOM 733 N N . GLU A 1 94 ? -7.893 -23.771 17.008 1.00 85.25 94 GLU A N 1
ATOM 734 C CA . GLU A 1 94 ? -6.662 -23.078 17.361 1.00 85.25 94 GLU A CA 1
ATOM 735 C C . GLU A 1 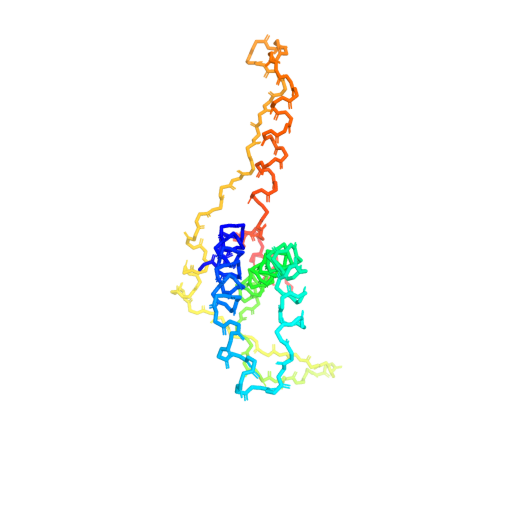94 ? -6.881 -22.233 18.614 1.00 85.25 94 GLU A C 1
ATOM 737 O O . GLU A 1 94 ? -7.777 -21.387 18.676 1.00 85.25 94 GLU A O 1
ATOM 742 N N . VAL A 1 95 ? -6.052 -22.466 19.631 1.00 85.19 95 VAL A N 1
ATOM 743 C CA . VAL A 1 95 ? -6.123 -21.675 20.856 1.00 85.19 95 VAL A CA 1
ATOM 744 C C . VAL A 1 95 ? -5.534 -20.299 20.580 1.00 85.19 95 VAL A C 1
ATOM 746 O O . VAL A 1 95 ? -4.351 -20.178 20.266 1.00 85.19 95 VAL A O 1
ATOM 749 N N . HIS A 1 96 ? -6.352 -19.267 20.732 1.00 87.00 96 HIS A N 1
ATOM 750 C CA . HIS A 1 96 ? -5.902 -17.890 20.621 1.00 87.00 96 HIS A CA 1
ATOM 751 C C . HIS A 1 96 ? -5.610 -17.314 22.004 1.00 87.00 96 HIS A C 1
ATOM 753 O O . HIS A 1 96 ? -6.365 -17.523 22.956 1.00 87.00 96 HIS A O 1
ATOM 759 N N . GLU A 1 97 ? -4.509 -16.578 22.120 1.00 85.56 97 GLU A N 1
ATOM 760 C CA . GLU 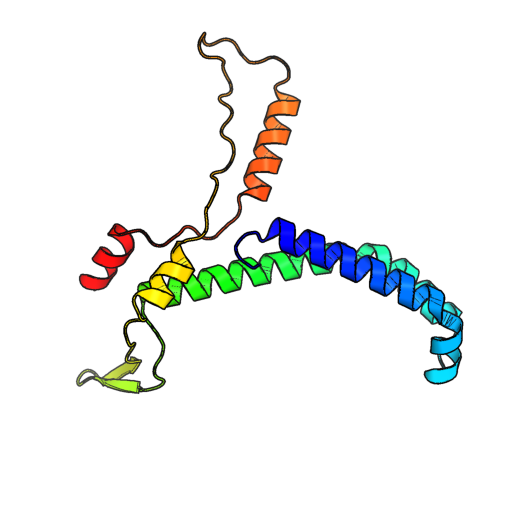A 1 97 ? -4.161 -15.859 23.342 1.00 85.56 97 GLU A CA 1
ATOM 761 C C . GLU A 1 97 ? -4.527 -14.376 23.230 1.00 85.56 97 GLU A C 1
ATOM 763 O O . GLU A 1 97 ? -4.277 -13.742 22.197 1.00 85.56 97 GLU A O 1
ATOM 768 N N . PRO A 1 98 ? -5.091 -13.770 24.290 1.00 86.25 98 PRO A N 1
ATOM 769 C CA . PRO A 1 98 ? -5.424 -12.359 24.259 1.00 86.25 98 PRO A CA 1
ATOM 770 C C . PRO A 1 98 ? -4.152 -11.522 24.110 1.00 86.25 98 PRO A C 1
ATOM 772 O O . PRO A 1 98 ? -3.164 -11.686 24.825 1.00 86.25 98 PRO A O 1
ATOM 775 N N . ILE A 1 99 ? -4.189 -10.562 23.190 1.00 88.38 99 ILE A N 1
ATOM 776 C CA . ILE A 1 99 ? -3.097 -9.602 23.027 1.00 88.38 99 ILE A CA 1
ATOM 777 C C . ILE A 1 99 ? -2.939 -8.711 24.265 1.00 88.38 99 ILE A C 1
ATOM 779 O O . ILE A 1 99 ? -3.917 -8.341 24.922 1.00 88.38 99 ILE A O 1
ATOM 783 N N . SER A 1 100 ? -1.701 -8.281 24.525 1.00 90.25 100 SER A N 1
ATOM 784 C CA . SER A 1 100 ? -1.404 -7.340 25.607 1.00 90.25 100 SER A CA 1
ATOM 785 C C . SER A 1 100 ? -2.151 -6.011 25.434 1.00 90.25 100 SER A C 1
ATOM 787 O O . SER A 1 100 ? -2.364 -5.528 24.315 1.00 90.25 100 SER A O 1
ATOM 789 N N . ALA A 1 101 ? -2.511 -5.375 26.554 1.00 88.56 101 ALA A N 1
ATOM 790 C CA . ALA A 1 101 ? -3.222 -4.093 26.555 1.00 88.56 101 ALA A CA 1
ATOM 791 C C . ALA A 1 101 ? -2.461 -2.998 25.784 1.00 88.56 101 ALA A C 1
ATOM 793 O O . ALA A 1 101 ? -3.064 -2.216 25.049 1.00 88.56 101 ALA A O 1
ATOM 794 N N . GLN A 1 102 ? -1.127 -2.991 25.877 1.00 90.06 102 GLN A N 1
ATOM 795 C CA . GLN A 1 102 ? -0.277 -2.065 25.131 1.00 90.06 102 GLN A CA 1
ATOM 796 C C . GLN A 1 102 ? -0.400 -2.274 23.615 1.00 90.06 102 GLN A C 1
ATOM 798 O O . GLN A 1 102 ? -0.585 -1.309 22.874 1.00 90.06 102 GLN A O 1
ATOM 803 N N . LYS A 1 103 ? -0.342 -3.526 23.139 1.00 88.06 103 LYS A N 1
ATOM 804 C CA . LYS A 1 103 ? -0.475 -3.843 21.709 1.00 88.06 103 LYS A CA 1
ATOM 805 C C . LYS A 1 103 ? -1.868 -3.478 21.195 1.00 88.06 103 LYS A C 1
ATOM 807 O O . LYS A 1 103 ? -1.984 -2.884 20.125 1.00 88.06 103 LYS A O 1
ATOM 812 N N . ARG A 1 104 ? -2.907 -3.746 21.992 1.00 87.62 104 ARG A N 1
ATOM 813 C CA . ARG A 1 104 ? -4.292 -3.349 21.703 1.00 87.62 104 ARG A CA 1
ATOM 814 C C . ARG A 1 104 ? -4.425 -1.836 21.536 1.00 87.62 104 ARG A C 1
ATOM 816 O O . ARG A 1 104 ? -5.005 -1.389 20.554 1.00 87.62 104 ARG A O 1
ATOM 823 N N . PHE A 1 105 ? -3.848 -1.057 22.453 1.00 88.38 105 PHE A N 1
ATOM 824 C CA . PHE A 1 105 ? -3.866 0.405 22.388 1.00 88.38 105 PHE A CA 1
ATOM 825 C C . PHE A 1 105 ? -3.162 0.933 21.134 1.00 88.38 105 PHE A C 1
ATOM 827 O O . PHE A 1 105 ? -3.706 1.773 20.424 1.00 88.38 105 PHE A O 1
ATOM 834 N N . ILE A 1 106 ? -1.979 0.408 20.804 1.00 89.62 106 ILE A N 1
ATOM 835 C CA . ILE A 1 106 ? -1.237 0.828 19.606 1.00 89.62 106 ILE A CA 1
ATOM 836 C C . ILE A 1 106 ? -2.075 0.612 18.339 1.00 89.62 106 ILE A C 1
ATOM 838 O O . ILE A 1 106 ? -2.140 1.506 17.494 1.00 89.62 106 ILE A O 1
ATOM 842 N N . LEU A 1 107 ? -2.752 -0.533 18.227 1.00 87.88 107 LEU A N 1
ATOM 843 C CA . LEU A 1 107 ? -3.583 -0.874 17.069 1.00 87.88 107 LEU A CA 1
ATOM 844 C C . LEU A 1 107 ? -4.880 -0.061 16.966 1.00 87.88 107 LEU A C 1
ATOM 846 O O . LEU A 1 107 ? -5.427 0.033 15.873 1.00 87.88 107 LEU A O 1
ATOM 850 N N . THR A 1 108 ? -5.378 0.531 18.054 1.00 87.94 108 THR A N 1
ATOM 851 C CA . THR A 1 108 ? -6.630 1.315 18.056 1.00 87.94 108 THR A CA 1
ATOM 852 C C . THR A 1 108 ? -6.412 2.827 18.153 1.00 87.94 108 THR A C 1
ATOM 854 O O . THR A 1 108 ? -7.324 3.598 17.838 1.00 87.94 108 THR A O 1
ATOM 857 N N . SER A 1 109 ? -5.210 3.266 18.538 1.00 87.50 109 SER A N 1
ATOM 858 C CA . SER A 1 109 ? -4.863 4.671 18.798 1.00 87.50 109 SER A CA 1
ATOM 859 C C . SER A 1 109 ? -4.910 5.598 17.575 1.00 87.50 109 SER A C 1
ATOM 861 O O . SER A 1 109 ? -5.015 6.811 17.737 1.00 87.50 109 SER A O 1
ATOM 863 N N . HIS A 1 110 ? -4.853 5.079 16.344 1.00 86.56 110 HIS A N 1
ATOM 864 C CA . HIS A 1 110 ? -4.788 5.919 15.139 1.00 86.56 110 HIS A CA 1
ATOM 865 C C . HIS A 1 110 ? -6.112 6.609 14.827 1.00 86.56 110 HIS A C 1
ATOM 867 O O . HIS A 1 110 ? -7.157 5.987 14.887 1.00 86.56 110 HIS A O 1
ATOM 873 N N . GLU A 1 111 ? -6.116 7.865 14.402 1.00 84.31 111 GLU A N 1
ATOM 874 C CA . GLU A 1 111 ? -7.364 8.532 14.014 1.00 84.31 111 GLU A CA 1
ATOM 875 C C . GLU A 1 111 ? -7.909 8.004 12.669 1.00 84.31 111 GLU A C 1
ATOM 877 O O . GLU A 1 111 ? -7.147 7.744 11.734 1.00 84.31 111 GLU A O 1
ATOM 882 N N . GLN A 1 112 ? -9.233 7.837 12.567 1.00 83.62 112 GLN A N 1
ATOM 883 C CA . GLN A 1 112 ? -9.929 7.501 11.321 1.00 83.62 112 GLN A CA 1
ATOM 884 C C . GLN A 1 112 ? -10.937 8.604 11.001 1.00 83.62 112 GLN A C 1
ATOM 886 O O . GLN A 1 112 ? -12.056 8.598 11.506 1.00 83.62 112 GLN A O 1
ATOM 891 N N . ALA A 1 113 ? -10.523 9.564 10.173 1.00 81.25 113 ALA A N 1
ATOM 892 C CA . ALA A 1 113 ? -11.408 10.633 9.732 1.00 81.25 113 ALA A CA 1
ATOM 893 C C . ALA A 1 113 ? -12.504 10.065 8.807 1.00 81.25 113 ALA A C 1
ATOM 895 O O . ALA A 1 113 ? -12.169 9.402 7.815 1.00 81.25 113 ALA A O 1
ATOM 896 N N . PRO A 1 114 ? -13.795 10.321 9.089 1.00 80.62 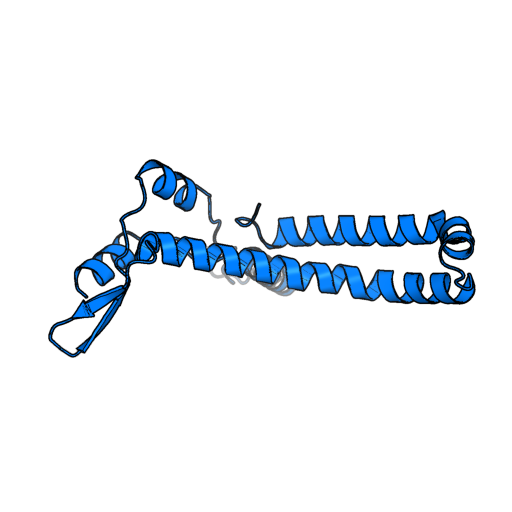114 PRO A N 1
ATOM 897 C CA . PRO A 1 114 ? -14.877 9.882 8.220 1.00 80.62 114 PRO A CA 1
ATOM 898 C C . PRO A 1 114 ? -14.819 10.601 6.870 1.00 80.62 114 PRO A C 1
ATOM 900 O O . PRO A 1 114 ? -14.217 11.670 6.715 1.00 80.62 114 PRO A O 1
ATOM 903 N N . ALA A 1 115 ? -15.467 10.010 5.866 1.00 82.69 115 ALA A N 1
ATOM 904 C CA . ALA A 1 115 ? -15.640 10.680 4.587 1.00 82.69 115 ALA A CA 1
ATOM 905 C C . ALA A 1 115 ? -16.406 11.996 4.786 1.00 82.69 115 ALA A C 1
ATOM 907 O O . ALA A 1 115 ? -17.362 12.062 5.553 1.00 82.69 115 ALA A O 1
ATOM 908 N N . LEU A 1 116 ? -16.003 13.040 4.064 1.00 81.19 116 LEU A N 1
ATOM 909 C CA . LEU A 1 116 ? -16.667 14.332 4.121 1.00 81.19 116 LEU A CA 1
ATOM 910 C C . LEU A 1 116 ? -18.107 14.197 3.612 1.00 81.19 116 LEU A C 1
ATOM 912 O O . LEU A 1 116 ? -18.340 13.936 2.426 1.00 81.19 116 LEU A O 1
ATOM 916 N N . GLU A 1 117 ? -19.061 14.452 4.497 1.00 73.25 117 GLU A N 1
ATOM 917 C CA . GLU A 1 117 ? -20.471 14.572 4.154 1.00 73.25 117 GLU A CA 1
ATOM 918 C C . GLU A 1 117 ? -20.800 16.046 3.915 1.00 73.25 117 GLU A C 1
ATOM 920 O O . GLU A 1 117 ? -20.859 16.861 4.831 1.00 73.25 117 GLU A O 1
ATOM 925 N N . LEU A 1 118 ? -20.968 16.419 2.645 1.00 69.88 118 LEU A N 1
ATOM 926 C CA . LEU A 1 118 ? -21.503 17.730 2.288 1.00 69.88 118 LEU A CA 1
ATOM 927 C C . LEU A 1 118 ? -22.996 17.555 1.994 1.00 69.88 118 LEU A C 1
ATOM 929 O O . LEU A 1 118 ? -23.318 16.947 0.966 1.00 69.88 118 LEU A O 1
ATOM 933 N N . PRO A 1 119 ? -23.906 18.076 2.842 1.00 71.06 119 PRO A N 1
ATOM 934 C CA . PRO A 1 119 ? -25.329 18.032 2.543 1.00 71.06 119 PRO A CA 1
ATOM 935 C C . PRO A 1 119 ? -25.603 18.773 1.228 1.00 71.06 119 PRO A C 1
ATOM 937 O O . PRO A 1 119 ? -24.965 19.782 0.908 1.00 71.06 119 PRO A O 1
ATOM 940 N N . ALA A 1 120 ? -26.534 18.237 0.433 1.00 69.75 120 ALA A N 1
ATOM 941 C CA . ALA A 1 120 ? -26.884 18.787 -0.880 1.00 69.75 120 ALA A CA 1
ATOM 942 C C . ALA A 1 120 ? -27.531 20.183 -0.785 1.00 69.75 120 ALA A C 1
ATOM 944 O O . ALA A 1 120 ? -27.502 20.959 -1.746 1.00 69.75 120 ALA A O 1
ATOM 945 N N . THR A 1 121 ? -28.092 20.492 0.381 1.00 71.69 121 THR A N 1
ATOM 946 C CA . THR A 1 121 ? -28.775 21.737 0.714 1.00 71.69 121 THR A CA 1
ATOM 947 C C . THR A 1 121 ? -28.073 22.439 1.868 1.00 71.69 121 THR A C 1
ATOM 949 O O . THR A 1 121 ? -27.544 21.798 2.776 1.00 71.69 121 THR A O 1
ATOM 952 N N . ASP A 1 122 ? -28.074 23.768 1.833 1.00 70.88 122 ASP A N 1
ATOM 953 C CA . ASP A 1 122 ? -27.661 24.588 2.969 1.00 70.88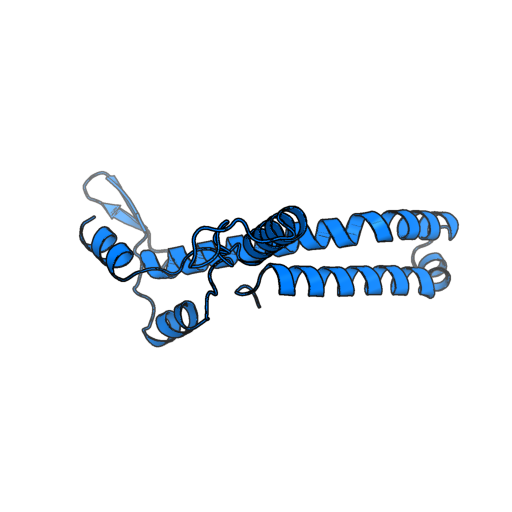 122 ASP A CA 1
ATOM 954 C C . ASP A 1 122 ? -28.638 24.459 4.144 1.00 70.88 122 ASP A C 1
ATOM 956 O O . ASP A 1 122 ? -29.745 23.941 3.994 1.00 70.88 122 ASP A O 1
ATOM 960 N N . ALA A 1 123 ? -28.264 25.003 5.306 1.00 74.00 123 ALA A N 1
ATOM 961 C CA . ALA A 1 123 ? -29.109 25.046 6.508 1.00 74.00 123 ALA A CA 1
ATOM 962 C C . ALA A 1 123 ? -30.488 25.708 6.282 1.00 74.00 123 ALA A C 1
ATOM 964 O O . ALA A 1 123 ? -31.393 25.542 7.089 1.00 74.00 123 ALA A O 1
ATOM 965 N N . ARG A 1 124 ? -30.657 26.446 5.174 1.00 75.00 124 ARG A N 1
ATOM 966 C CA . ARG A 1 124 ? -31.911 27.092 4.745 1.00 75.00 124 ARG A CA 1
ATOM 967 C C . ARG A 1 124 ? -32.673 26.308 3.662 1.00 75.00 124 ARG A C 1
ATOM 969 O O . ARG A 1 124 ? -33.567 26.859 3.036 1.00 75.00 124 ARG A O 1
ATOM 976 N N . GLY A 1 125 ? -32.280 25.066 3.363 1.00 74.75 125 GLY A N 1
ATOM 977 C CA . GLY A 1 125 ? -32.925 24.217 2.348 1.00 74.75 125 GLY A CA 1
ATOM 978 C C . GLY A 1 125 ? -32.607 24.576 0.889 1.00 74.75 125 GLY A C 1
ATOM 979 O O . GLY A 1 125 ? -33.056 23.891 -0.028 1.00 74.75 125 GLY A O 1
ATOM 980 N N . VAL A 1 126 ? -31.804 25.616 0.642 1.00 76.00 126 VAL A N 1
ATOM 981 C CA . VAL A 1 126 ? -31.417 26.040 -0.712 1.00 76.00 126 VAL A CA 1
ATOM 982 C C . VAL A 1 126 ? -30.323 25.120 -1.259 1.00 76.00 126 VAL A C 1
ATOM 984 O O . VAL A 1 126 ? -29.376 24.772 -0.551 1.00 76.00 126 VAL A O 1
ATOM 987 N N . ARG A 1 127 ? -30.439 24.714 -2.531 1.00 72.00 127 ARG A N 1
ATOM 988 C CA . ARG A 1 127 ? -29.395 23.937 -3.217 1.00 72.00 127 ARG A CA 1
ATOM 989 C C . ARG A 1 127 ? -28.115 24.765 -3.313 1.00 72.00 127 ARG A C 1
ATOM 991 O O . ARG A 1 127 ? -28.127 25.855 -3.881 1.00 72.00 127 ARG A O 1
ATOM 998 N N . ARG A 1 128 ? -27.002 24.214 -2.821 1.00 68.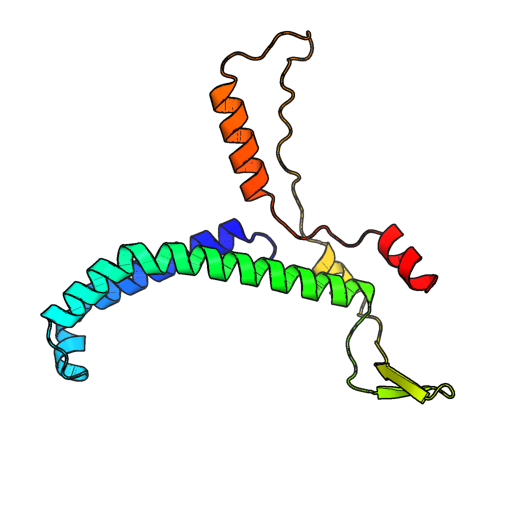12 128 ARG A N 1
ATOM 999 C CA . ARG A 1 128 ? -25.692 24.875 -2.894 1.00 68.12 128 ARG A CA 1
ATOM 1000 C C . ARG A 1 128 ? -25.285 25.133 -4.352 1.00 68.12 128 ARG A C 1
ATOM 1002 O O . ARG A 1 128 ? -25.316 24.189 -5.154 1.00 68.12 128 ARG A O 1
ATOM 1009 N N . PRO A 1 129 ? -24.835 26.351 -4.709 1.00 70.00 129 PRO A N 1
ATOM 1010 C CA . PRO A 1 129 ? -24.243 26.596 -6.019 1.00 70.00 129 PRO A CA 1
ATOM 1011 C C . PRO A 1 129 ? -22.985 25.725 -6.199 1.00 70.00 129 PRO A C 1
ATOM 1013 O O . PRO A 1 129 ? -22.257 25.444 -5.247 1.00 70.00 129 PRO A O 1
ATOM 1016 N N . GLY A 1 130 ? -22.727 25.249 -7.422 1.00 74.69 130 GLY A N 1
ATOM 1017 C CA . GLY A 1 130 ? -21.557 24.403 -7.708 1.00 74.69 130 GLY A CA 1
ATOM 1018 C C . GLY A 1 130 ? -21.728 22.909 -7.395 1.00 74.69 130 GLY A C 1
ATOM 1019 O O . GLY A 1 130 ? -20.757 22.233 -7.047 1.00 74.69 130 GLY A O 1
ATOM 1020 N N . ALA A 1 131 ? -22.939 22.365 -7.567 1.00 76.12 131 ALA A N 1
ATOM 1021 C CA . ALA A 1 131 ? -23.275 20.961 -7.298 1.00 76.12 131 ALA A CA 1
ATOM 1022 C C . ALA A 1 131 ? -22.286 19.934 -7.896 1.00 76.12 131 ALA A C 1
ATOM 1024 O O . ALA A 1 131 ? -21.991 18.923 -7.262 1.00 76.12 131 ALA A O 1
ATOM 1025 N N . LEU A 1 132 ? -21.733 20.192 -9.087 1.00 77.62 132 LEU A N 1
ATOM 1026 C CA . LEU A 1 132 ? -20.733 19.327 -9.732 1.00 77.62 132 LEU A CA 1
ATOM 1027 C C . LEU A 1 132 ? -19.403 19.272 -8.960 1.00 77.62 132 LEU A C 1
ATOM 1029 O O . LEU A 1 132 ? -18.890 18.181 -8.707 1.00 77.62 132 LEU A O 1
ATOM 1033 N N . LYS A 1 133 ? -18.872 20.426 -8.529 1.00 82.00 133 LYS A N 1
ATOM 1034 C CA . LYS A 1 133 ? -17.634 20.502 -7.731 1.00 82.00 133 LYS A CA 1
ATOM 1035 C C . LYS A 1 133 ? -17.815 19.810 -6.380 1.00 82.00 133 LYS A C 1
ATOM 1037 O O . LYS A 1 133 ? -16.950 19.042 -5.964 1.00 82.00 133 LYS A O 1
ATOM 1042 N N . ASN A 1 134 ? -18.971 20.006 -5.742 1.00 82.75 134 ASN A N 1
ATOM 1043 C CA . ASN A 1 134 ? -19.301 19.345 -4.479 1.00 82.75 134 ASN A CA 1
ATOM 1044 C C . ASN A 1 134 ? -19.410 17.824 -4.650 1.00 82.75 134 ASN A C 1
ATOM 1046 O O . ASN A 1 134 ? -18.838 17.083 -3.855 1.00 82.75 134 ASN A O 1
ATOM 1050 N N . LYS A 1 135 ? -20.044 17.340 -5.728 1.00 82.25 135 LYS A N 1
ATOM 1051 C CA . LYS A 1 135 ? -20.091 15.903 -6.053 1.00 82.25 135 LYS A CA 1
ATOM 1052 C C . LYS A 1 135 ? -18.697 15.304 -6.243 1.00 82.25 135 LYS A C 1
ATOM 1054 O O . LYS A 1 135 ? -18.423 14.234 -5.700 1.00 82.25 135 LYS A O 1
ATOM 1059 N N . LEU A 1 136 ? -17.814 15.979 -6.982 1.00 84.19 136 LEU A N 1
ATOM 1060 C CA . LEU A 1 136 ? -16.440 15.514 -7.180 1.00 84.19 136 LEU A CA 1
ATOM 1061 C C . LEU A 1 136 ? -15.664 15.484 -5.856 1.00 84.19 136 LEU A C 1
ATOM 1063 O O . LEU A 1 136 ? -15.025 14.481 -5.547 1.00 84.19 136 LEU A O 1
ATOM 1067 N N . ARG A 1 137 ? -15.780 16.537 -5.039 1.00 83.62 137 ARG A N 1
ATOM 1068 C CA . ARG A 1 137 ? -15.139 16.620 -3.720 1.00 83.62 137 ARG A CA 1
ATOM 1069 C C . ARG A 1 137 ? -15.597 15.501 -2.783 1.00 83.62 137 ARG A C 1
ATOM 1071 O O . ARG A 1 137 ? -14.756 14.887 -2.134 1.00 83.62 137 ARG A O 1
ATOM 1078 N N . ILE A 1 138 ? -16.895 15.190 -2.758 1.00 85.62 138 ILE A N 1
ATOM 1079 C CA . ILE A 1 138 ? -17.440 14.063 -1.982 1.00 85.62 138 ILE A CA 1
ATOM 1080 C C . ILE A 1 138 ? -16.850 12.742 -2.482 1.00 85.62 138 ILE A C 1
ATOM 1082 O O . ILE A 1 138 ? -16.404 11.931 -1.677 1.00 85.62 138 ILE A O 1
ATOM 1086 N N . ARG A 1 139 ? -16.809 12.511 -3.801 1.00 84.88 139 ARG A N 1
ATOM 1087 C CA . ARG A 1 139 ? -16.246 11.274 -4.371 1.00 84.88 139 ARG A CA 1
ATOM 1088 C C . ARG A 1 139 ? -14.771 11.098 -4.021 1.00 84.88 139 ARG A C 1
ATOM 1090 O O . ARG A 1 139 ? -14.380 10.014 -3.597 1.00 84.88 139 ARG A O 1
ATOM 1097 N N . LEU A 1 140 ? -13.976 12.157 -4.156 1.00 84.69 140 LEU A N 1
ATOM 1098 C CA . LEU A 1 140 ? -12.558 12.143 -3.795 1.00 84.69 140 LEU A CA 1
ATOM 1099 C C . LEU A 1 140 ? -12.365 11.915 -2.295 1.00 84.69 140 LEU A C 1
ATOM 1101 O O . LEU A 1 140 ? -11.523 11.111 -1.910 1.00 84.69 140 LEU A O 1
ATOM 1105 N N . SER A 1 141 ? -13.178 12.555 -1.451 1.00 85.38 141 SER A N 1
ATOM 1106 C CA . SER A 1 141 ? -13.124 12.343 -0.004 1.00 85.38 141 SER A CA 1
ATOM 1107 C C . SER A 1 141 ? -13.493 10.910 0.378 1.00 85.38 141 SER A C 1
ATOM 1109 O O . SER A 1 141 ? -12.757 10.283 1.133 1.00 85.38 141 SER A O 1
ATOM 1111 N N . LYS A 1 142 ? -14.553 10.343 -0.211 1.00 84.81 142 LYS A N 1
ATOM 1112 C CA . LYS A 1 142 ? -14.928 8.934 -0.020 1.00 84.81 142 LYS A CA 1
ATOM 1113 C C . LYS A 1 142 ? -13.815 7.986 -0.458 1.00 84.81 142 LYS A C 1
ATOM 1115 O O . LYS A 1 142 ? -13.482 7.067 0.275 1.00 84.81 142 LYS A O 1
ATOM 1120 N N . ALA A 1 143 ? -13.201 8.229 -1.616 1.00 83.75 143 ALA A N 1
ATOM 1121 C CA . ALA A 1 143 ? -12.074 7.430 -2.098 1.00 83.75 143 ALA A CA 1
ATOM 1122 C C . ALA A 1 143 ? -10.829 7.555 -1.198 1.00 83.75 143 ALA A C 1
ATOM 1124 O O . ALA A 1 143 ? -10.061 6.591 -1.058 1.00 83.75 143 ALA A O 1
ATOM 1125 N N . HIS A 1 144 ? -10.636 8.729 -0.587 1.00 83.81 144 HIS A N 1
ATOM 1126 C CA . HIS A 1 144 ? -9.558 8.994 0.357 1.00 83.81 144 HIS A CA 1
ATOM 1127 C C . HIS A 1 144 ? -9.779 8.297 1.710 1.00 83.81 144 HIS A C 1
ATOM 1129 O O . HIS A 1 144 ? -8.836 7.733 2.261 1.00 83.81 144 HIS A O 1
ATOM 1135 N N . ALA A 1 145 ? -11.019 8.291 2.204 1.00 83.12 145 ALA A N 1
ATOM 1136 C CA . ALA A 1 145 ? -11.422 7.750 3.502 1.00 83.12 145 ALA A CA 1
ATOM 1137 C C . ALA A 1 145 ? -11.641 6.222 3.515 1.00 83.12 145 ALA A C 1
ATOM 1139 O O . ALA A 1 145 ? -12.194 5.686 4.470 1.00 83.12 145 ALA A O 1
ATOM 1140 N N . VAL A 1 146 ? -11.225 5.498 2.469 1.00 83.31 146 VAL A N 1
ATOM 1141 C CA . VAL A 1 146 ? -11.325 4.031 2.441 1.00 83.31 146 VAL A CA 1
ATOM 1142 C C . VAL A 1 146 ? -10.316 3.421 3.419 1.00 83.31 146 VAL A C 1
ATOM 1144 O O . VAL A 1 146 ? -9.117 3.379 3.132 1.00 83.31 146 VAL A O 1
ATOM 1147 N N . ALA A 1 147 ? -10.822 2.920 4.543 1.00 85.75 147 ALA A N 1
ATOM 1148 C CA . ALA A 1 147 ? -10.087 2.192 5.573 1.00 85.75 147 ALA A CA 1
ATOM 1149 C C . ALA A 1 147 ? -10.985 1.110 6.199 1.00 85.75 147 ALA A C 1
ATOM 1151 O O . ALA A 1 147 ? -12.211 1.181 6.099 1.00 85.75 147 ALA A O 1
ATOM 1152 N N . VAL A 1 148 ? -10.379 0.104 6.828 1.00 85.75 148 VAL A N 1
ATOM 1153 C CA . VAL A 1 148 ? -11.105 -0.879 7.645 1.00 85.75 148 VAL A CA 1
ATOM 1154 C C . VAL A 1 148 ? -11.555 -0.186 8.938 1.00 85.75 148 VAL A C 1
ATOM 1156 O O . VAL A 1 148 ? -10.716 0.459 9.578 1.00 85.75 148 VAL A O 1
ATOM 1159 N N . PRO A 1 149 ? -12.842 -0.275 9.324 1.00 85.69 149 PRO A N 1
ATOM 1160 C CA . PRO A 1 149 ? -13.323 0.348 10.551 1.00 85.69 149 PRO A CA 1
ATOM 1161 C C . PRO A 1 149 ? -12.623 -0.261 11.767 1.00 85.69 149 PRO A C 1
ATOM 1163 O O . PRO A 1 149 ? -12.287 -1.447 11.778 1.00 85.69 149 PRO A O 1
ATOM 1166 N N . LYS A 1 150 ? -12.386 0.563 12.788 1.00 85.38 150 LYS A N 1
ATOM 1167 C CA . LYS A 1 150 ? -11.874 0.077 14.073 1.00 85.38 150 LYS A CA 1
ATOM 1168 C C . LYS A 1 150 ? -12.858 -0.891 14.723 1.00 85.38 150 LYS A C 1
ATOM 1170 O O . LYS A 1 150 ? -14.065 -0.729 14.580 1.00 85.38 150 LYS A O 1
ATOM 1175 N N . VAL A 1 151 ? -12.308 -1.822 15.499 1.00 85.25 151 VAL A N 1
ATOM 1176 C CA . VAL A 1 151 ? -13.080 -2.669 16.414 1.00 85.25 151 VAL A CA 1
ATOM 1177 C C . VAL A 1 151 ? -13.771 -1.789 17.449 1.00 85.25 151 VAL A C 1
ATOM 1179 O O . VAL A 1 151 ? -13.119 -0.962 18.096 1.00 85.25 151 VAL A O 1
ATOM 1182 N N . THR A 1 152 ? -15.083 -1.955 17.585 1.00 84.31 152 THR A N 1
ATOM 1183 C CA . THR A 1 152 ? -15.879 -1.284 18.616 1.00 84.31 152 THR A CA 1
ATOM 1184 C C . THR A 1 152 ? -15.995 -2.155 19.872 1.00 84.31 152 THR A C 1
ATOM 1186 O O . THR A 1 152 ? -15.646 -3.333 19.867 1.00 84.31 152 THR A O 1
ATOM 1189 N N . ALA A 1 153 ? -16.475 -1.579 20.978 1.00 81.12 153 ALA A N 1
ATOM 1190 C CA . ALA A 1 153 ? -16.771 -2.362 22.179 1.00 81.12 153 ALA A CA 1
ATOM 1191 C C . ALA A 1 153 ? -17.951 -3.331 21.975 1.00 81.12 153 ALA A C 1
ATOM 1193 O O . ALA A 1 153 ? -18.074 -4.291 22.726 1.00 81.12 153 ALA A O 1
ATOM 1194 N N . GLU A 1 154 ? -18.813 -3.075 20.988 1.00 80.19 154 GLU A N 1
ATOM 1195 C CA . GLU A 1 154 ? -19.922 -3.958 20.614 1.00 80.19 154 GLU A CA 1
ATOM 1196 C C . GLU A 1 154 ? -19.391 -5.193 19.880 1.00 80.19 154 GLU A C 1
ATOM 1198 O O . GLU A 1 154 ? -19.693 -6.304 20.304 1.00 80.19 154 GLU A O 1
ATOM 1203 N N . ASP A 1 155 ? -18.491 -5.007 18.904 1.00 80.19 155 ASP A N 1
ATOM 1204 C CA . ASP A 1 155 ? -17.827 -6.100 18.174 1.00 80.19 155 ASP A CA 1
ATOM 1205 C C . ASP A 1 155 ? -17.152 -7.116 19.124 1.00 80.19 155 ASP A C 1
ATOM 1207 O O . ASP A 1 155 ? -17.150 -8.315 18.865 1.00 80.19 155 ASP A O 1
ATOM 1211 N N . LEU A 1 156 ? -16.562 -6.646 20.232 1.00 77.56 156 LEU A N 1
ATOM 1212 C CA . LEU A 1 156 ? -15.920 -7.518 21.227 1.00 77.56 156 LEU A CA 1
ATOM 1213 C C . LEU A 1 156 ? -16.935 -8.320 22.052 1.00 77.56 156 LEU A C 1
ATOM 1215 O O . LEU A 1 156 ? -16.679 -9.478 22.367 1.00 77.56 156 LEU A O 1
ATOM 1219 N N . LYS A 1 157 ? -18.083 -7.719 22.389 1.00 77.44 157 LYS A N 1
ATOM 1220 C CA . LYS A 1 157 ? -19.149 -8.401 23.137 1.00 77.44 157 LYS A CA 1
ATOM 1221 C C . LYS A 1 157 ? -19.820 -9.483 22.301 1.00 77.44 157 LYS A C 1
ATOM 1223 O O . LYS A 1 157 ? -20.173 -10.521 22.843 1.00 77.44 157 LYS A O 1
ATOM 1228 N N . GLU A 1 158 ? -19.989 -9.255 20.999 1.00 76.25 158 GLU A N 1
ATOM 1229 C CA . GLU A 1 158 ? -20.539 -10.271 20.094 1.00 76.25 158 GLU A CA 1
ATOM 1230 C C . GLU A 1 158 ? -19.677 -11.540 20.085 1.00 76.25 158 GLU A C 1
ATOM 1232 O O . GLU A 1 158 ? -20.223 -12.638 20.101 1.00 76.25 158 GLU A O 1
ATOM 1237 N N . ILE A 1 159 ? -18.349 -11.405 20.148 1.00 72.31 159 ILE A N 1
ATOM 1238 C CA . ILE A 1 159 ? -17.429 -12.551 20.206 1.00 72.31 159 ILE A CA 1
ATOM 1239 C C . ILE A 1 159 ? -17.482 -13.263 21.559 1.00 72.31 159 ILE A C 1
ATOM 1241 O O . ILE A 1 159 ? -17.434 -14.484 21.586 1.00 72.31 159 ILE A O 1
ATOM 1245 N N . GLU A 1 160 ? -17.618 -12.545 22.679 1.00 66.44 160 GLU A N 1
ATOM 1246 C CA . GLU A 1 160 ? -17.747 -13.176 24.007 1.00 66.44 160 GLU A CA 1
ATOM 1247 C C . GLU A 1 160 ? -19.007 -14.055 24.143 1.00 66.44 160 GLU A C 1
ATOM 1249 O O . GLU A 1 160 ? -19.071 -14.909 25.028 1.00 66.44 160 GLU A O 1
ATOM 1254 N N . HIS A 1 161 ? -20.011 -13.846 23.288 1.00 55.09 161 HIS A N 1
ATOM 1255 C CA . HIS A 1 161 ? -21.251 -14.621 23.263 1.00 55.09 161 HIS A CA 1
ATOM 1256 C C . HIS A 1 161 ? -21.231 -15.825 22.303 1.00 55.09 161 HIS A C 1
ATOM 1258 O O . HIS A 1 161 ? -22.209 -16.580 22.288 1.00 55.09 161 HIS A O 1
ATOM 1264 N N . HIS A 1 162 ? -20.156 -16.011 21.530 1.00 50.94 162 HIS A N 1
ATOM 1265 C CA . HIS A 1 162 ? -19.963 -17.118 20.586 1.00 50.94 162 HIS A CA 1
ATOM 1266 C C . HIS A 1 162 ? -18.956 -18.147 21.107 1.00 50.94 162 HIS A C 1
ATOM 1268 O O . HIS A 1 162 ? -19.218 -19.350 20.878 1.00 50.94 162 HIS A O 1
#

Secondary structure (DSSP, 8-state):
-TTSHHHHHHHHHHHHHHHHHHHHHTHHHHHHHTT--HHHHHHHHHHHHHHHHHHHHHHHHHHHHHHHHHHHHHHHH-EEEEEEEE-TTS-EEEEEEPPPHHHHHHHH-S--PPPP---SB-TTSPBPS-HHHHHHHHHHHHHHT--PPPPPHHHHHHHHT-

Foldseek 3Di:
DLQQQQVQLLVQLVVQLVVLVVQLVCLVVCCVVVVDDSVVSVVCSVVSNVPVSVVSSVVSSVVSQVVLVVLQCCQQQNDFPVDWDQDPVRDTDTDHDHDDPVSNCVSQVDDQDDQDDDDQADPVRHGDPPSVVVVVSSVVSNVRRDHDDHDDPVSNVVSVVD

Radius of gyration: 24.15 Å; chains: 1; bounding box: 60×61×54 Å

pLDDT: mean 87.31, std 8.26, range [50.94, 97.81]

Sequence (162 aa):
PRNVPNRTALGVTSITFVLICLINGGNDILATHFDLSINQIMWFSRISIFILPPLAFVITKRLCLSLQRADRDLLLHGMETGRLVRMPSGEFVEVHEPISAQKRFILTSHEQAPALELPATDARGVRRPGALKNKLRIRLSKAHAVAVPKVTAEDLKEIEHH